Protein AF-A0A2T4B447-F1 (afdb_monomer_lite)

Radius of gyration: 38.54 Å; chains: 1; bounding box: 77×66×90 Å

pLDDT: mean 79.02, std 19.7, range [37.25, 97.94]

Secondary structure (DSSP, 8-state):
------------------------S-----------------------HHHHHHHHHHHHHHHHHHHHHHHHHHHIIIIIPPPPHHHHHH----SSHHHHHHHHHHHT-HHHHHHHH-TTEEEE-GGGSS-HHHHTT-IIIIITBSTTSB-SPPPEEEETT--

InterPro domains:
  IPR052061 Post-transcriptional expression and antimicrobial biosynthesis protein [PTHR47260] (68-160)

Organism: NCBI:txid58853

Sequence (163 aa):
MFSQQVVRGGRRIGQMARGGQQPSLAALRRTGQRRCYAAETAQAPPKGRVGRALGLLLYGAAFSGLGAAATFYAMVRQGFASFTDAESAKLFVPDSEDLQRIEDTINNHPLVQELRSRPEFRESRPHLKMSEEIRRRSLTAGVLQGEGKMVVPPLAFIEDGGK

Foldseek 3Di:
DDDDDDDDDDDDDDDDDDDDDDDDPPDPDDDDDPPDDPPPPPPDPPDDPVVVVVVVVVVVVVVVVVVVVVVVVVCVVVFVQFDDFVVQQPPDDDPDPVQVVVVVCVCPDPVNVVLVVDPQKGKGQVLSRTDPVVQCVDVVSRVQEDPPGNPGGDIDIAGPVGD

Structure (mmCIF, N/CA/C/O backbone):
data_AF-A0A2T4B447-F1
#
_entry.id   AF-A0A2T4B447-F1
#
loop_
_atom_site.group_PDB
_atom_site.id
_atom_site.type_symbol
_atom_site.label_atom_id
_atom_site.label_alt_id
_atom_site.label_comp_id
_atom_site.label_asym_id
_atom_site.label_entity_id
_atom_site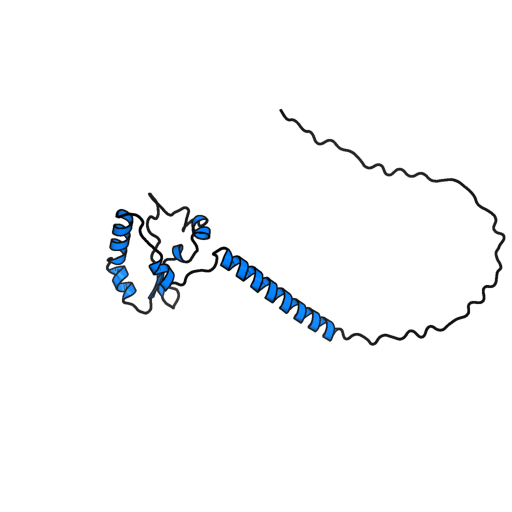.label_seq_id
_atom_site.pdbx_PDB_ins_code
_atom_site.Cartn_x
_atom_site.Cartn_y
_atom_site.Cartn_z
_atom_site.occupancy
_atom_site.B_iso_or_equiv
_atom_site.auth_seq_id
_atom_site.auth_comp_id
_atom_site.auth_asym_id
_atom_site.auth_atom_id
_atom_site.pdbx_PDB_model_num
ATOM 1 N N . MET A 1 1 ? 18.489 50.370 -1.145 1.00 43.53 1 MET A N 1
ATOM 2 C CA . MET A 1 1 ? 19.490 49.306 -1.386 1.00 43.53 1 MET A CA 1
ATOM 3 C C . MET A 1 1 ? 18.718 48.126 -1.965 1.00 43.53 1 MET A C 1
ATOM 5 O O . MET A 1 1 ? 17.890 47.605 -1.248 1.00 43.53 1 MET A O 1
ATOM 9 N N . PHE A 1 2 ? 18.760 47.725 -3.232 1.00 49.59 2 PHE A N 1
ATOM 10 C CA . PHE A 1 2 ? 19.720 47.879 -4.319 1.00 49.59 2 PHE A CA 1
ATOM 11 C C . PHE A 1 2 ? 18.961 48.020 -5.647 1.00 49.59 2 PHE A C 1
ATOM 13 O O . PHE A 1 2 ? 18.015 47.283 -5.909 1.00 49.59 2 PHE A O 1
ATOM 20 N N . SER A 1 3 ? 19.403 48.956 -6.479 1.00 43.75 3 SER A N 1
ATOM 21 C CA . SER A 1 3 ? 19.098 49.039 -7.902 1.00 43.75 3 SER A CA 1
ATOM 22 C C . SER A 1 3 ? 20.226 48.353 -8.676 1.00 43.75 3 SER A C 1
ATOM 24 O O . SER A 1 3 ? 21.396 48.602 -8.397 1.00 43.75 3 SER A O 1
ATOM 26 N N . GLN A 1 4 ? 19.903 47.530 -9.673 1.00 53.12 4 GLN A N 1
ATOM 27 C CA . GLN A 1 4 ? 20.811 47.302 -10.798 1.00 53.12 4 GLN A CA 1
ATOM 28 C C . GLN A 1 4 ? 20.020 47.199 -12.099 1.00 53.12 4 GLN A C 1
ATOM 30 O O . GLN A 1 4 ? 19.245 46.274 -12.330 1.00 53.12 4 GLN A O 1
ATOM 35 N N . GLN A 1 5 ? 20.231 48.217 -12.928 1.00 48.31 5 GLN A N 1
ATOM 36 C CA . GLN A 1 5 ? 19.857 48.286 -14.329 1.00 48.31 5 GLN A CA 1
ATOM 37 C C . GLN A 1 5 ? 20.886 47.501 -15.149 1.00 48.31 5 GLN A C 1
ATOM 39 O O . GLN A 1 5 ? 22.088 47.717 -15.010 1.00 48.31 5 GLN A O 1
ATOM 44 N N . VAL A 1 6 ? 20.419 46.634 -16.046 1.00 45.66 6 VAL A N 1
ATOM 45 C CA . VAL A 1 6 ?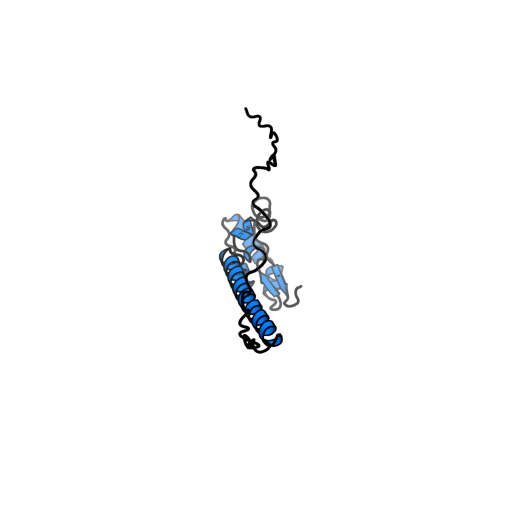 21.265 45.994 -17.060 1.00 45.66 6 VAL A CA 1
ATOM 46 C C . VAL A 1 6 ? 21.358 46.933 -18.264 1.00 45.66 6 VAL A C 1
ATOM 48 O O . VAL A 1 6 ? 20.365 47.179 -18.948 1.00 45.66 6 VAL A O 1
ATOM 51 N N . VAL A 1 7 ? 22.554 47.474 -18.513 1.00 46.25 7 VAL A N 1
ATOM 52 C CA . VAL A 1 7 ? 22.870 48.329 -19.669 1.00 46.25 7 VAL A CA 1
ATOM 53 C C . VAL A 1 7 ? 23.718 47.565 -20.695 1.00 46.25 7 VAL A C 1
ATOM 55 O O . VAL A 1 7 ? 24.585 46.763 -20.364 1.00 46.25 7 VAL A O 1
ATOM 58 N N . ARG A 1 8 ? 23.396 47.848 -21.962 1.00 47.22 8 ARG A N 1
ATOM 59 C CA . ARG A 1 8 ? 23.918 47.352 -23.246 1.00 47.22 8 ARG A CA 1
ATOM 60 C C . ARG A 1 8 ? 25.426 47.542 -23.484 1.00 47.22 8 ARG A C 1
ATOM 62 O O . ARG A 1 8 ? 26.009 48.533 -23.066 1.00 47.22 8 ARG A O 1
ATOM 69 N N . GLY A 1 9 ? 25.957 46.721 -24.397 1.00 42.41 9 GLY A N 1
ATOM 70 C CA . GLY A 1 9 ? 27.074 47.050 -25.305 1.00 42.41 9 GLY A CA 1
ATOM 71 C C . GLY A 1 9 ? 27.743 45.765 -25.809 1.00 42.41 9 GLY A C 1
ATOM 72 O O . GLY A 1 9 ? 28.264 45.005 -25.012 1.00 42.41 9 GLY A O 1
ATOM 73 N N . GLY A 1 10 ? 27.708 45.353 -27.079 1.00 42.69 10 GLY A N 1
ATOM 74 C CA . GLY A 1 10 ? 27.921 46.119 -28.307 1.00 42.69 10 GLY A CA 1
ATOM 75 C C . GLY A 1 10 ? 29.294 45.746 -28.891 1.00 42.69 10 GLY A C 1
ATOM 76 O O . GLY A 1 10 ? 30.232 46.529 -28.785 1.00 42.69 10 GLY A O 1
ATOM 77 N N . ARG A 1 11 ? 29.453 44.537 -29.459 1.00 48.50 11 ARG A N 1
ATOM 78 C CA . ARG A 1 11 ? 30.708 44.115 -30.115 1.00 48.50 11 ARG A CA 1
ATOM 79 C C . ARG A 1 11 ? 30.816 44.768 -31.496 1.00 48.50 11 ARG A C 1
ATOM 81 O O . ARG A 1 11 ? 30.080 44.422 -32.414 1.00 48.50 11 ARG A O 1
ATOM 88 N N . ARG A 1 12 ? 31.743 45.721 -31.616 1.00 47.91 12 ARG A N 1
ATOM 89 C CA . ARG A 1 12 ? 32.166 46.355 -32.871 1.00 47.91 12 ARG A CA 1
ATOM 90 C C . ARG A 1 12 ? 32.996 45.367 -33.695 1.00 47.91 12 ARG A C 1
ATOM 92 O O . ARG A 1 12 ? 34.023 44.895 -33.218 1.00 47.91 12 ARG A O 1
ATOM 99 N N . ILE A 1 13 ? 32.579 45.102 -34.932 1.00 47.44 13 ILE A N 1
ATOM 100 C CA . ILE A 1 13 ? 33.432 44.522 -35.975 1.00 47.44 13 ILE A CA 1
ATOM 101 C C . ILE A 1 13 ? 33.900 45.695 -36.835 1.00 47.44 13 ILE A C 1
ATOM 103 O O . ILE A 1 13 ? 33.108 46.289 -37.561 1.00 47.44 13 ILE A O 1
ATOM 107 N N . GLY A 1 14 ? 35.169 46.070 -36.688 1.00 46.88 14 GLY A N 1
ATOM 108 C CA . GLY A 1 14 ? 35.832 47.079 -37.508 1.00 46.88 14 GLY A CA 1
ATOM 109 C C . GLY A 1 14 ? 36.889 46.416 -38.380 1.00 46.88 14 GLY A C 1
ATOM 110 O O . GLY A 1 14 ? 37.845 45.843 -37.865 1.00 46.88 14 GLY A O 1
ATOM 111 N N . GLN A 1 15 ? 36.686 46.486 -39.693 1.00 52.53 15 GLN A N 1
ATOM 112 C CA . GLN A 1 15 ? 37.681 46.202 -40.725 1.00 52.53 15 GLN A CA 1
ATOM 113 C C . GLN A 1 15 ? 38.866 47.171 -40.617 1.00 52.53 15 GLN A C 1
ATOM 115 O O . GLN A 1 15 ? 38.645 48.363 -40.424 1.00 52.53 15 GLN A O 1
ATOM 120 N N . MET A 1 16 ? 40.083 46.702 -40.903 1.00 41.00 16 MET A N 1
ATOM 121 C CA . MET A 1 16 ? 41.087 47.512 -41.601 1.00 41.00 16 MET A CA 1
ATOM 122 C C . MET A 1 16 ? 41.922 46.642 -42.541 1.00 41.00 16 MET A C 1
ATOM 124 O O . MET A 1 16 ? 42.392 45.564 -42.185 1.00 41.00 16 MET A O 1
ATOM 128 N N . ALA A 1 17 ? 42.067 47.145 -43.762 1.00 45.78 17 ALA A N 1
ATOM 129 C CA . ALA A 1 17 ? 42.879 46.613 -44.838 1.00 45.78 17 ALA A CA 1
ATOM 130 C C . ALA A 1 17 ? 44.018 47.597 -45.159 1.00 45.78 17 ALA A C 1
ATOM 132 O O . ALA A 1 17 ? 43.870 48.796 -44.938 1.00 45.78 17 ALA A O 1
ATOM 133 N N . ARG A 1 18 ? 45.042 47.056 -45.834 1.00 40.41 18 ARG A N 1
ATOM 134 C CA . ARG A 1 18 ? 46.053 47.688 -46.710 1.00 40.41 18 ARG A CA 1
ATOM 135 C C . ARG A 1 18 ? 47.447 47.992 -46.149 1.00 40.41 18 ARG A C 1
ATOM 137 O O . ARG A 1 18 ? 47.667 48.896 -45.360 1.00 40.41 18 ARG A O 1
ATOM 144 N N . GLY A 1 19 ? 48.385 47.304 -46.792 1.00 37.25 19 GLY A N 1
ATOM 145 C CA . GLY A 1 19 ? 49.795 47.615 -47.012 1.00 37.25 19 GLY A CA 1
ATOM 146 C C . GLY A 1 19 ? 50.395 46.315 -47.557 1.00 37.25 19 GLY A C 1
ATOM 147 O O . GLY A 1 19 ? 50.442 45.337 -46.834 1.00 37.25 19 GLY A O 1
ATOM 148 N N . GLY A 1 20 ? 50.694 46.108 -48.835 1.00 42.78 20 GLY A N 1
ATOM 149 C CA . GLY A 1 20 ? 51.127 47.027 -49.873 1.00 42.78 20 GLY A CA 1
ATOM 150 C C . GLY A 1 20 ? 52.500 46.549 -50.336 1.00 42.78 20 GLY A C 1
ATOM 151 O O . GLY A 1 20 ? 53.489 47.121 -49.910 1.00 42.78 20 GLY A O 1
ATOM 152 N N . GLN A 1 21 ? 52.561 45.482 -51.145 1.00 46.12 21 GLN A N 1
ATOM 153 C CA . GLN A 1 21 ? 53.744 45.130 -51.944 1.00 46.12 21 GLN A CA 1
ATOM 154 C C . GLN A 1 21 ? 53.402 44.044 -52.976 1.00 46.12 21 GLN A C 1
ATOM 156 O O . GLN A 1 21 ? 53.206 42.878 -52.646 1.00 46.12 21 GLN A O 1
ATOM 161 N N . GLN A 1 22 ? 53.314 44.455 -54.241 1.00 55.84 22 GLN A N 1
ATOM 162 C CA . GLN A 1 22 ? 53.438 43.572 -55.401 1.00 55.84 22 GLN A CA 1
ATOM 163 C C . GLN A 1 22 ? 54.903 43.571 -55.850 1.00 55.84 22 GLN A C 1
ATOM 165 O O . GLN A 1 22 ? 55.511 44.642 -55.902 1.00 55.84 22 GLN A O 1
ATOM 170 N N . PRO A 1 23 ? 55.420 42.421 -56.305 1.00 49.22 23 PRO A N 1
ATOM 171 C CA . PRO A 1 23 ? 56.317 42.432 -57.448 1.00 49.22 23 PRO A CA 1
ATOM 172 C C . PRO A 1 23 ? 55.811 41.550 -58.602 1.00 49.22 23 PRO A C 1
ATOM 174 O O . PRO A 1 23 ? 55.389 40.410 -58.428 1.00 49.22 23 PRO A O 1
ATOM 177 N N . SER A 1 24 ? 55.836 42.192 -59.771 1.00 49.06 24 SER A N 1
ATOM 178 C CA . SER A 1 24 ? 56.080 41.714 -61.139 1.00 49.06 24 SER A CA 1
ATOM 179 C C . SER A 1 24 ? 55.663 40.298 -61.571 1.00 49.06 24 SER A C 1
ATOM 181 O O . SER A 1 24 ? 56.198 39.270 -61.164 1.00 49.06 24 SER A O 1
ATOM 183 N N . LEU A 1 25 ? 54.802 40.287 -62.595 1.00 49.75 25 LEU A N 1
ATOM 184 C CA . LEU A 1 25 ? 54.516 39.178 -63.508 1.00 49.75 25 LEU A CA 1
ATOM 185 C C . LEU A 1 25 ? 55.757 38.815 -64.348 1.00 49.75 25 LEU A C 1
ATOM 187 O O . LEU A 1 25 ? 55.821 39.104 -65.539 1.00 49.75 25 LEU A O 1
ATOM 191 N N . ALA A 1 26 ? 56.765 38.204 -63.732 1.00 53.22 26 ALA A N 1
ATOM 192 C CA . ALA A 1 26 ? 57.987 37.783 -64.416 1.00 53.22 26 ALA A CA 1
ATOM 193 C C . ALA A 1 26 ? 58.538 36.471 -63.839 1.00 53.22 26 ALA A C 1
ATOM 195 O O . ALA A 1 26 ? 59.676 36.410 -63.395 1.00 53.22 26 ALA A O 1
ATOM 196 N N . ALA A 1 27 ? 57.731 35.406 -63.826 1.00 47.78 27 ALA A N 1
ATOM 197 C CA . ALA A 1 27 ? 58.238 34.041 -63.624 1.00 47.78 27 ALA A CA 1
ATOM 198 C C . ALA A 1 27 ? 57.268 32.961 -64.144 1.00 47.78 27 ALA A C 1
ATOM 200 O O . ALA A 1 27 ? 57.158 31.869 -63.588 1.00 47.78 27 ALA A O 1
ATOM 201 N N . LEU A 1 28 ? 56.548 33.239 -65.233 1.00 55.47 28 LEU A N 1
ATOM 202 C CA . LEU A 1 28 ? 55.881 32.195 -66.011 1.00 55.47 28 LEU A CA 1
ATOM 203 C C . LEU A 1 28 ? 56.944 31.473 -66.842 1.00 55.47 28 LEU A C 1
ATOM 205 O O . LEU A 1 28 ? 57.262 31.917 -67.940 1.00 55.47 28 LEU A O 1
ATOM 209 N N . ARG A 1 29 ? 57.512 30.399 -66.280 1.00 54.62 29 ARG A N 1
ATOM 210 C CA . ARG A 1 29 ? 58.031 29.186 -66.955 1.00 54.62 29 ARG A CA 1
ATOM 211 C C . ARG A 1 29 ? 59.055 28.491 -66.058 1.00 54.62 29 ARG A C 1
ATOM 213 O O . ARG A 1 29 ? 60.257 28.703 -66.170 1.00 54.62 29 ARG A O 1
ATOM 220 N N . ARG A 1 30 ? 58.579 27.558 -65.236 1.00 47.88 30 ARG A N 1
ATOM 221 C CA . ARG A 1 30 ? 59.333 26.333 -64.958 1.00 47.88 30 ARG A CA 1
ATOM 222 C C . ARG A 1 30 ? 58.394 25.148 -65.097 1.00 47.88 30 ARG A C 1
ATOM 224 O O . ARG A 1 30 ? 57.503 24.922 -64.289 1.00 47.88 30 ARG A O 1
ATOM 231 N N . THR A 1 31 ? 58.609 24.437 -66.191 1.00 56.75 31 THR A N 1
ATOM 232 C CA . THR A 1 31 ? 58.199 23.067 -66.470 1.00 56.75 31 THR A CA 1
ATOM 233 C C . THR A 1 31 ? 58.547 22.158 -65.292 1.00 56.75 31 THR A C 1
ATOM 235 O O . THR A 1 31 ? 59.660 21.649 -65.191 1.00 56.75 31 THR A O 1
ATOM 238 N N . GLY A 1 32 ? 57.592 21.970 -64.383 1.00 51.66 32 GLY A N 1
ATOM 239 C CA . GLY A 1 32 ? 57.614 20.897 -63.398 1.00 51.66 32 GLY A CA 1
ATOM 240 C C . GLY A 1 32 ? 56.989 19.655 -64.015 1.00 51.66 32 GLY A C 1
ATOM 241 O O . GLY A 1 32 ? 55.769 19.581 -64.158 1.00 51.66 32 GLY A O 1
ATOM 242 N N . GLN A 1 33 ? 57.827 18.698 -64.411 1.00 55.22 33 GLN A N 1
ATOM 243 C CA . GLN A 1 33 ? 57.406 17.353 -64.790 1.00 55.22 33 GLN A CA 1
ATOM 244 C C . GLN A 1 33 ? 56.543 16.763 -63.667 1.00 55.22 33 GLN A C 1
ATOM 246 O O . GLN A 1 33 ? 57.032 16.475 -62.576 1.00 55.22 33 GLN A O 1
ATOM 251 N N . ARG A 1 34 ? 55.247 16.576 -63.927 1.00 49.62 34 ARG A N 1
ATOM 252 C CA . ARG A 1 34 ? 54.384 15.771 -63.063 1.00 49.62 34 ARG A CA 1
ATOM 253 C C . ARG A 1 34 ? 54.709 14.304 -63.331 1.00 49.62 34 ARG A C 1
ATOM 255 O O . ARG A 1 34 ? 54.246 13.739 -64.316 1.00 49.62 34 ARG A O 1
ATOM 262 N N . ARG A 1 35 ? 55.524 13.689 -62.470 1.00 54.56 35 ARG A N 1
ATOM 263 C CA . ARG A 1 35 ? 55.562 12.226 -62.348 1.00 54.56 35 ARG A CA 1
ATOM 264 C C . ARG A 1 35 ? 54.200 11.784 -61.814 1.00 54.56 35 ARG A C 1
ATOM 266 O O . ARG A 1 35 ? 53.880 12.029 -60.656 1.00 54.56 35 ARG A O 1
ATOM 273 N N . CYS A 1 36 ? 53.391 11.181 -62.676 1.00 41.06 36 CYS A N 1
ATOM 274 C CA . CYS A 1 36 ? 52.185 10.475 -62.272 1.00 41.06 36 CYS A CA 1
ATOM 275 C C . CYS A 1 36 ? 52.607 9.157 -61.618 1.00 41.06 36 CYS A C 1
ATOM 277 O O . CYS A 1 36 ? 53.015 8.228 -62.308 1.00 41.06 36 CYS A O 1
ATOM 279 N N . TYR A 1 37 ? 52.510 9.070 -60.297 1.00 52.69 37 TYR A N 1
ATOM 280 C CA . TYR A 1 37 ? 52.321 7.783 -59.636 1.00 52.69 37 TYR A CA 1
ATOM 281 C C . TYR A 1 37 ? 50.817 7.521 -59.682 1.00 52.69 37 TYR A C 1
ATOM 283 O O . TYR A 1 37 ? 50.038 8.293 -59.119 1.00 52.69 37 TYR A O 1
ATOM 291 N N . ALA A 1 38 ? 50.402 6.474 -60.392 1.00 49.09 38 ALA A N 1
ATOM 292 C CA . ALA A 1 38 ? 49.080 5.907 -60.193 1.00 49.09 38 ALA A CA 1
ATOM 293 C C . ALA A 1 38 ? 49.054 5.367 -58.759 1.00 49.09 38 ALA A C 1
ATOM 295 O O . ALA A 1 38 ? 49.629 4.321 -58.471 1.00 49.09 38 ALA A O 1
ATOM 296 N N . ALA A 1 39 ? 48.465 6.124 -57.835 1.00 54.28 39 ALA A N 1
ATOM 297 C CA . ALA A 1 39 ? 48.032 5.551 -56.576 1.00 54.28 39 ALA A CA 1
ATOM 298 C C . ALA A 1 39 ? 46.878 4.617 -56.932 1.00 54.28 39 ALA A C 1
ATOM 300 O O . ALA A 1 39 ? 45.783 5.074 -57.257 1.00 54.28 39 ALA A O 1
ATOM 301 N N . GLU A 1 40 ? 47.156 3.318 -56.945 1.00 50.81 40 GLU A N 1
ATOM 302 C CA . GLU A 1 40 ? 46.126 2.296 -56.960 1.00 50.81 40 GLU A CA 1
ATOM 303 C C . GLU A 1 40 ? 45.227 2.573 -55.756 1.00 50.81 40 GLU A C 1
ATOM 305 O O . GLU A 1 40 ? 45.623 2.424 -54.598 1.00 50.81 40 GLU A O 1
ATOM 310 N N . THR A 1 41 ? 44.037 3.108 -56.018 1.00 53.22 41 THR A N 1
ATOM 311 C CA . THR A 1 41 ? 43.026 3.267 -54.987 1.00 53.22 41 THR A CA 1
ATOM 312 C C . THR A 1 41 ? 42.602 1.862 -54.603 1.00 53.22 41 THR A C 1
ATOM 314 O O . THR A 1 41 ? 41.729 1.288 -55.250 1.00 53.22 41 THR A O 1
ATOM 317 N N . ALA A 1 42 ? 43.240 1.297 -53.578 1.00 55.16 42 ALA A N 1
ATOM 318 C CA . ALA A 1 42 ? 42.766 0.095 -52.919 1.00 55.16 42 ALA A CA 1
ATOM 319 C C . ALA A 1 42 ? 41.338 0.381 -52.439 1.00 55.16 42 ALA A C 1
ATOM 321 O O . ALA A 1 42 ? 41.110 1.056 -51.431 1.00 55.16 42 ALA A O 1
ATOM 322 N N . GLN A 1 43 ? 40.362 -0.050 -53.235 1.00 53.19 43 GLN A N 1
ATOM 323 C CA . GLN A 1 43 ? 38.952 0.096 -52.936 1.00 53.19 43 GLN A CA 1
ATOM 324 C C . GLN A 1 43 ? 38.671 -0.773 -51.715 1.00 53.19 43 GLN A C 1
ATOM 326 O O . GLN A 1 43 ? 38.633 -1.999 -51.794 1.00 53.19 43 GLN A O 1
ATOM 331 N N . ALA A 1 44 ? 38.529 -0.125 -50.558 1.00 62.16 44 ALA A N 1
ATOM 332 C CA . ALA A 1 44 ? 38.125 -0.802 -49.339 1.00 62.16 44 ALA A CA 1
ATOM 333 C C . ALA A 1 44 ? 36.795 -1.535 -49.605 1.00 62.16 44 ALA A C 1
ATOM 335 O O . ALA A 1 44 ? 35.887 -0.935 -50.193 1.00 62.16 44 ALA A O 1
ATOM 336 N N . PRO A 1 45 ? 36.656 -2.808 -49.189 1.00 59.19 45 PRO A N 1
ATOM 337 C CA . PRO A 1 45 ? 35.466 -3.592 -49.491 1.00 59.19 45 PRO A CA 1
ATOM 338 C C . PRO A 1 45 ? 34.211 -2.873 -48.970 1.00 59.19 45 PRO A C 1
ATOM 340 O O . PRO A 1 45 ? 34.266 -2.244 -47.901 1.00 59.19 45 PRO A O 1
ATOM 343 N N . PRO A 1 46 ? 33.074 -2.936 -49.691 1.00 57.88 46 PRO A N 1
ATOM 344 C CA . PRO A 1 46 ? 31.856 -2.251 -49.285 1.00 57.88 46 PRO A CA 1
ATOM 345 C C . PRO A 1 46 ? 31.399 -2.807 -47.935 1.00 57.88 46 PRO A C 1
ATOM 347 O O . PRO A 1 46 ? 30.878 -3.914 -47.831 1.00 57.88 46 PRO A O 1
ATOM 350 N N . LYS A 1 47 ? 31.620 -2.040 -46.863 1.00 61.81 47 LYS A N 1
ATOM 351 C CA . LYS A 1 47 ? 31.185 -2.410 -45.512 1.00 61.81 47 LYS A CA 1
ATOM 352 C C . LYS A 1 47 ? 29.659 -2.546 -45.510 1.00 61.81 47 LYS A C 1
ATOM 354 O O . LYS A 1 47 ? 28.953 -1.541 -45.625 1.00 61.81 47 LYS A O 1
ATOM 359 N N . GLY A 1 48 ? 29.169 -3.780 -45.375 1.00 66.69 48 GLY A N 1
ATOM 360 C CA . GLY A 1 48 ? 27.749 -4.122 -45.424 1.00 66.69 48 GLY A CA 1
ATOM 361 C C . GLY A 1 48 ? 26.919 -3.289 -44.446 1.00 66.69 48 GLY A C 1
ATOM 362 O O . GLY A 1 48 ? 27.146 -3.306 -43.236 1.00 66.69 48 GLY A O 1
ATOM 363 N N . ARG A 1 49 ? 25.947 -2.538 -44.976 1.00 70.25 49 ARG A N 1
ATOM 364 C CA . ARG A 1 49 ? 25.069 -1.646 -44.197 1.00 70.25 49 ARG A CA 1
ATOM 365 C C . ARG A 1 49 ? 24.223 -2.404 -43.160 1.00 70.25 49 ARG A C 1
ATOM 367 O O . ARG A 1 49 ? 23.949 -1.857 -42.098 1.00 70.25 49 ARG A O 1
ATOM 374 N N . VAL A 1 50 ? 23.899 -3.673 -43.425 1.00 75.94 50 VAL A N 1
ATOM 375 C CA . VAL A 1 50 ? 23.110 -4.543 -42.532 1.00 75.94 50 VAL A CA 1
ATOM 376 C C . VAL A 1 50 ? 23.860 -4.875 -41.236 1.00 75.94 50 VAL A C 1
ATOM 378 O O . VAL A 1 50 ? 23.295 -4.738 -40.156 1.00 75.94 50 VAL A O 1
ATOM 381 N N . GLY A 1 51 ? 25.152 -5.219 -41.307 1.00 74.25 51 GLY A N 1
ATOM 382 C CA . GLY A 1 51 ? 25.953 -5.520 -40.110 1.00 74.25 51 GLY A CA 1
ATOM 383 C C . GLY A 1 51 ? 26.138 -4.307 -39.193 1.00 74.25 51 GLY A C 1
ATOM 384 O O . GLY A 1 51 ? 26.158 -4.436 -37.973 1.00 74.25 51 GLY A O 1
ATOM 385 N N . ARG A 1 52 ? 26.193 -3.101 -39.775 1.00 77.06 52 ARG A N 1
ATOM 386 C CA . ARG A 1 52 ? 26.210 -1.844 -39.012 1.00 77.06 52 ARG A CA 1
ATOM 387 C C . ARG A 1 52 ? 24.874 -1.554 -38.334 1.00 77.06 52 ARG A C 1
ATOM 389 O O . ARG A 1 52 ? 24.881 -1.138 -37.183 1.00 77.06 52 ARG A O 1
ATOM 396 N N . ALA A 1 53 ? 23.754 -1.792 -39.017 1.00 82.94 53 ALA A N 1
ATOM 397 C CA . ALA A 1 53 ? 22.427 -1.637 -38.426 1.00 82.94 53 ALA A CA 1
ATOM 398 C C . ALA A 1 53 ? 22.218 -2.607 -37.251 1.00 82.94 53 ALA A C 1
ATOM 400 O O . ALA A 1 53 ? 21.784 -2.183 -36.185 1.00 82.94 53 ALA A O 1
ATOM 401 N N . LEU A 1 54 ? 22.616 -3.875 -37.401 1.00 89.06 54 LEU A N 1
ATOM 402 C CA . LEU A 1 54 ? 22.549 -4.858 -36.317 1.00 89.06 54 LEU A CA 1
ATOM 403 C C . LEU A 1 54 ? 23.443 -4.468 -35.131 1.00 89.06 54 LEU A C 1
ATOM 405 O O . LEU A 1 54 ? 23.001 -4.522 -33.987 1.00 89.06 54 LEU A O 1
ATOM 409 N N . GLY A 1 55 ? 24.674 -4.018 -35.394 1.00 86.44 55 GLY A N 1
ATOM 410 C CA . GLY A 1 55 ? 25.575 -3.536 -34.345 1.00 86.44 55 GLY A CA 1
ATOM 411 C C . GLY A 1 55 ? 25.005 -2.343 -33.569 1.00 86.44 55 GLY A C 1
ATOM 412 O O . GLY A 1 55 ? 25.096 -2.311 -32.345 1.00 86.44 55 GLY A O 1
ATOM 413 N N . LEU A 1 56 ? 24.362 -1.397 -34.261 1.00 91.94 56 LEU A N 1
ATOM 414 C CA . LEU A 1 56 ? 23.691 -0.261 -33.622 1.00 91.94 56 LEU A CA 1
ATOM 415 C C . LEU A 1 56 ? 22.482 -0.695 -32.783 1.00 91.94 56 LEU A C 1
ATOM 417 O O . LEU A 1 56 ? 22.297 -0.168 -31.690 1.00 91.94 56 LEU A O 1
ATOM 421 N N . LEU A 1 57 ? 21.692 -1.666 -33.249 1.00 94.50 57 LEU A N 1
ATOM 422 C CA . LEU A 1 57 ? 20.561 -2.205 -32.486 1.00 94.50 57 LEU A CA 1
ATOM 423 C C . LEU A 1 57 ? 21.019 -2.925 -31.214 1.00 94.50 57 LEU A C 1
ATOM 425 O O . LEU A 1 57 ? 20.451 -2.695 -30.151 1.00 94.50 57 LEU A O 1
ATOM 429 N N . LEU A 1 58 ? 22.067 -3.749 -31.300 1.00 94.38 58 LEU A N 1
ATOM 430 C CA . LEU A 1 58 ? 22.631 -4.439 -30.137 1.00 94.38 58 LEU A CA 1
ATOM 431 C C . LEU A 1 58 ? 23.210 -3.450 -29.122 1.00 94.38 58 LEU A C 1
ATOM 433 O O . LEU A 1 58 ? 22.974 -3.583 -27.924 1.00 94.38 58 LEU A O 1
ATOM 437 N N . TYR A 1 59 ? 23.922 -2.429 -29.601 1.00 94.56 59 TYR A N 1
ATOM 438 C CA . TYR A 1 59 ? 24.429 -1.359 -28.749 1.00 94.56 59 TYR A CA 1
ATOM 439 C C . TYR A 1 59 ? 23.284 -0.582 -28.084 1.00 94.56 59 TYR A C 1
ATOM 441 O O . TYR A 1 59 ? 23.313 -0.363 -26.876 1.00 94.56 59 TYR A O 1
ATOM 449 N N . GLY A 1 60 ? 22.242 -0.232 -28.844 1.00 95.81 60 GLY A N 1
ATOM 450 C CA . GLY A 1 60 ? 21.040 0.411 -28.317 1.00 95.81 60 GLY A CA 1
ATOM 451 C C . GLY A 1 60 ? 20.371 -0.423 -27.225 1.00 95.81 60 GLY A C 1
ATOM 452 O O . GLY A 1 60 ? 20.146 0.081 -26.130 1.00 95.81 60 GLY A O 1
ATOM 453 N N . ALA A 1 61 ? 20.141 -1.714 -27.474 1.00 96.75 61 ALA A N 1
ATOM 454 C CA . ALA A 1 61 ? 19.554 -2.625 -26.494 1.00 96.75 61 ALA A CA 1
ATOM 455 C C . ALA A 1 61 ? 20.406 -2.738 -25.218 1.00 96.75 61 ALA A C 1
ATOM 457 O O . ALA A 1 61 ? 19.865 -2.683 -24.113 1.00 96.75 61 ALA A O 1
ATOM 458 N N . ALA A 1 62 ? 21.732 -2.834 -25.355 1.00 95.88 62 ALA A N 1
ATOM 459 C CA . ALA A 1 62 ? 22.643 -2.898 -24.217 1.00 95.88 62 ALA A CA 1
ATOM 460 C C . ALA A 1 62 ? 22.599 -1.613 -23.370 1.00 95.88 62 ALA A C 1
ATOM 462 O O . ALA A 1 62 ? 22.436 -1.687 -22.152 1.00 95.88 62 ALA A O 1
ATOM 463 N N . PHE A 1 63 ? 22.690 -0.435 -23.996 1.00 96.06 63 PHE A N 1
ATOM 464 C CA . PHE A 1 63 ? 22.668 0.846 -23.281 1.00 96.06 63 PHE A CA 1
ATOM 465 C C . PHE A 1 63 ? 21.301 1.148 -22.662 1.00 96.06 63 PHE A C 1
ATOM 467 O O . PHE A 1 63 ? 21.240 1.614 -21.524 1.00 96.06 63 PHE A O 1
ATOM 474 N N . SER A 1 64 ? 20.206 0.835 -23.357 1.00 96.00 64 SER A N 1
ATOM 475 C CA . SER A 1 64 ? 18.855 0.962 -22.807 1.00 96.00 64 SER A CA 1
ATOM 476 C C . SER A 1 64 ? 18.633 0.024 -21.623 1.00 96.00 64 SER A C 1
ATOM 478 O O . SER A 1 64 ? 18.120 0.469 -20.601 1.00 96.00 64 SER A O 1
ATOM 480 N N . GLY A 1 65 ? 19.057 -1.240 -21.718 1.00 96.81 65 GLY A N 1
ATOM 481 C CA . GLY A 1 65 ? 18.940 -2.197 -20.616 1.00 96.81 65 GLY A CA 1
ATOM 482 C C . GLY A 1 65 ? 19.726 -1.758 -19.380 1.00 96.81 65 GLY A C 1
ATOM 483 O O . GLY A 1 65 ? 19.196 -1.763 -18.271 1.00 96.81 65 GLY A O 1
ATOM 484 N N . LEU A 1 66 ? 20.966 -1.300 -19.572 1.00 96.19 66 LEU A N 1
ATOM 485 C CA . LEU A 1 66 ? 21.826 -0.853 -18.476 1.00 96.19 66 LEU A CA 1
ATOM 486 C C . LEU A 1 66 ? 21.311 0.448 -17.835 1.00 96.19 66 LEU A C 1
ATOM 488 O O . LEU A 1 66 ? 21.293 0.567 -16.611 1.00 96.19 66 LEU A O 1
ATOM 492 N N . GLY A 1 67 ? 20.818 1.392 -18.644 1.00 96.94 67 GLY A N 1
ATOM 493 C CA . GLY A 1 67 ? 20.169 2.613 -18.160 1.00 96.94 67 GLY A CA 1
ATOM 494 C C . GLY A 1 67 ? 18.863 2.343 -17.405 1.00 96.94 67 GLY A C 1
ATOM 495 O O . GLY A 1 67 ? 18.634 2.921 -16.341 1.00 96.94 67 GLY A O 1
ATOM 496 N N . ALA A 1 68 ? 18.027 1.427 -17.902 1.00 95.69 68 ALA A N 1
ATOM 497 C CA . ALA A 1 68 ? 16.799 1.004 -17.227 1.00 95.69 68 ALA A CA 1
ATOM 498 C C . ALA A 1 68 ? 17.098 0.327 -15.879 1.00 95.69 68 ALA A C 1
ATOM 500 O O . ALA A 1 68 ? 16.486 0.663 -14.870 1.00 95.69 68 ALA A O 1
ATOM 501 N N . ALA A 1 69 ? 18.092 -0.564 -15.826 1.00 94.31 69 ALA A N 1
ATOM 502 C CA . ALA A 1 69 ? 18.505 -1.201 -14.578 1.00 94.31 69 ALA A CA 1
ATOM 503 C C . ALA A 1 69 ? 19.056 -0.184 -13.563 1.00 94.31 69 ALA A C 1
ATOM 505 O O . ALA A 1 69 ? 18.683 -0.215 -12.391 1.00 94.31 69 ALA A O 1
ATOM 506 N N . ALA A 1 70 ? 19.902 0.753 -14.006 1.00 95.06 70 ALA A N 1
ATOM 507 C CA . ALA A 1 70 ? 20.462 1.791 -13.142 1.00 95.06 70 ALA A CA 1
ATOM 508 C C . ALA A 1 70 ? 19.383 2.735 -12.585 1.00 95.06 70 ALA A C 1
ATOM 510 O O . ALA A 1 70 ? 19.394 3.053 -11.395 1.00 95.06 70 ALA A O 1
ATOM 511 N N . THR A 1 71 ? 18.436 3.158 -13.426 1.00 93.44 71 THR A N 1
ATOM 512 C CA . THR A 1 71 ? 17.312 4.010 -13.004 1.00 93.44 71 THR A CA 1
ATOM 513 C C . THR A 1 71 ? 16.374 3.272 -12.053 1.00 93.44 71 THR A C 1
ATOM 515 O O . THR A 1 71 ? 16.052 3.820 -11.002 1.00 93.44 71 THR A O 1
ATOM 518 N N . PHE A 1 72 ? 16.014 2.017 -12.340 1.00 89.69 72 PHE A N 1
ATOM 519 C CA . PHE A 1 72 ? 15.215 1.190 -11.432 1.00 89.69 72 PHE A CA 1
ATOM 520 C C . PHE A 1 72 ? 15.900 1.014 -10.072 1.00 89.69 72 PHE A C 1
ATOM 522 O O . PHE A 1 72 ? 15.286 1.244 -9.031 1.00 89.69 72 PHE A O 1
ATOM 529 N N . TYR A 1 73 ? 17.195 0.691 -10.068 1.00 90.62 73 TYR A N 1
ATOM 530 C CA . TYR A 1 73 ? 17.981 0.565 -8.842 1.00 90.62 73 TYR A CA 1
ATOM 531 C C . TYR A 1 73 ? 18.009 1.868 -8.032 1.00 90.62 73 TYR A C 1
ATOM 533 O O . TYR A 1 73 ? 17.820 1.848 -6.815 1.00 90.62 73 TYR A O 1
ATOM 541 N N . ALA A 1 74 ? 18.193 3.014 -8.694 1.00 90.88 74 ALA A N 1
ATOM 542 C CA . ALA A 1 74 ? 18.128 4.318 -8.040 1.00 90.88 74 ALA A CA 1
ATOM 543 C C . ALA A 1 74 ? 16.739 4.589 -7.433 1.00 90.88 74 ALA A C 1
ATOM 545 O O . ALA A 1 74 ? 16.654 5.053 -6.298 1.00 90.88 74 ALA A O 1
ATOM 546 N N . MET A 1 75 ? 15.665 4.238 -8.146 1.00 87.88 75 MET A N 1
ATOM 547 C CA . MET A 1 75 ? 14.281 4.395 -7.691 1.00 87.88 75 MET A CA 1
ATOM 548 C C . MET A 1 75 ? 14.004 3.561 -6.432 1.00 87.88 75 MET A C 1
ATOM 550 O O . MET A 1 75 ? 13.512 4.078 -5.429 1.00 87.88 75 MET A O 1
ATOM 554 N N . VAL A 1 76 ? 14.388 2.281 -6.450 1.00 85.31 76 VAL A N 1
ATOM 555 C CA . VAL A 1 76 ? 14.254 1.366 -5.306 1.00 85.31 76 VAL A CA 1
ATOM 556 C C . VAL A 1 76 ? 15.015 1.897 -4.092 1.00 85.31 76 VAL A C 1
ATOM 558 O O . VAL A 1 76 ? 14.460 1.938 -2.996 1.00 85.31 76 VAL A O 1
ATOM 561 N N . ARG A 1 77 ? 16.250 2.383 -4.280 1.00 83.69 77 ARG A N 1
ATOM 562 C CA . ARG A 1 77 ? 17.047 2.987 -3.198 1.00 83.69 77 ARG A CA 1
ATOM 563 C C . ARG A 1 77 ? 16.449 4.273 -2.635 1.00 83.69 77 ARG A C 1
ATOM 565 O O . ARG A 1 77 ? 16.688 4.573 -1.473 1.00 83.69 77 ARG A O 1
ATOM 572 N N . GLN A 1 78 ? 15.689 5.011 -3.438 1.00 83.19 78 GLN A N 1
ATOM 573 C CA . GLN A 1 78 ? 14.933 6.190 -3.006 1.00 83.19 78 GLN A CA 1
ATOM 574 C C . GLN A 1 78 ? 13.561 5.832 -2.404 1.00 83.19 78 GLN A C 1
ATOM 576 O O . GLN A 1 78 ? 12.745 6.716 -2.157 1.00 83.19 78 GLN A O 1
ATOM 581 N N . GLY A 1 79 ? 13.288 4.545 -2.165 1.00 75.06 79 GLY A N 1
ATOM 582 C CA . GLY A 1 79 ? 12.087 4.097 -1.466 1.00 75.06 79 GLY A CA 1
ATOM 583 C C . GLY A 1 79 ? 10.850 3.951 -2.351 1.00 75.06 79 GLY A C 1
ATOM 584 O O . GLY A 1 79 ? 9.749 3.854 -1.812 1.00 75.06 79 GLY A O 1
ATOM 585 N N . PHE A 1 80 ? 11.003 3.923 -3.681 1.00 79.38 80 PHE A N 1
ATOM 586 C CA . PHE A 1 80 ? 9.903 3.622 -4.612 1.00 79.38 80 PHE A CA 1
ATOM 587 C C . PHE A 1 80 ? 9.630 2.121 -4.761 1.00 79.38 80 PHE A C 1
ATOM 589 O O . PHE A 1 80 ? 8.660 1.739 -5.417 1.00 79.38 80 PHE A O 1
ATOM 596 N N . ALA A 1 81 ? 10.450 1.259 -4.151 1.00 69.25 81 ALA A N 1
ATOM 597 C CA . ALA A 1 81 ? 10.058 -0.131 -3.965 1.00 69.25 81 ALA A CA 1
ATOM 598 C C . ALA A 1 81 ? 8.800 -0.172 -3.094 1.00 69.25 81 ALA A C 1
ATOM 600 O O . ALA A 1 81 ? 8.776 0.398 -2.003 1.00 69.25 81 ALA A O 1
ATOM 601 N N . SER A 1 82 ? 7.753 -0.804 -3.617 1.00 77.62 82 SER A N 1
ATOM 602 C CA . SER A 1 82 ? 6.477 -0.922 -2.921 1.00 77.62 82 SER A CA 1
ATOM 603 C C . SER A 1 82 ? 6.432 -2.215 -2.113 1.00 77.62 82 SER A C 1
ATOM 605 O O . SER A 1 82 ? 6.884 -3.252 -2.596 1.00 77.62 82 SER A O 1
ATOM 607 N N . PHE A 1 83 ? 5.878 -2.157 -0.905 1.00 85.81 83 PHE A N 1
ATOM 608 C CA . PHE A 1 83 ? 5.594 -3.349 -0.104 1.00 85.81 83 PHE A CA 1
ATOM 609 C C . PHE A 1 83 ? 4.466 -4.170 -0.737 1.00 85.81 83 PHE A C 1
ATOM 611 O O . PHE A 1 83 ? 3.587 -3.622 -1.413 1.00 85.81 83 PHE A O 1
ATOM 618 N N . THR A 1 84 ? 4.472 -5.482 -0.500 1.00 90.38 84 THR A N 1
ATOM 619 C CA . THR A 1 84 ? 3.370 -6.358 -0.925 1.00 90.38 84 THR A CA 1
ATOM 620 C C . THR A 1 84 ? 2.097 -6.088 -0.110 1.00 90.38 84 THR A C 1
ATOM 622 O O . THR A 1 84 ? 2.142 -5.473 0.957 1.00 90.38 84 THR A O 1
ATOM 625 N N . ASP A 1 85 ? 0.942 -6.561 -0.590 1.00 89.88 85 ASP A N 1
ATOM 626 C CA . ASP A 1 85 ? -0.352 -6.392 0.094 1.00 89.88 85 ASP A CA 1
ATOM 627 C C . ASP A 1 85 ? -0.311 -6.913 1.535 1.00 89.88 85 ASP A C 1
ATOM 629 O O . ASP A 1 85 ? -0.568 -6.161 2.480 1.00 89.88 85 ASP A O 1
ATOM 633 N N . ALA A 1 86 ? 0.126 -8.164 1.698 1.00 89.50 86 ALA A N 1
ATOM 634 C CA . ALA A 1 86 ? 0.199 -8.846 2.986 1.00 89.50 86 ALA A CA 1
ATOM 635 C C . ALA A 1 86 ? 1.219 -8.220 3.949 1.00 89.50 86 ALA A C 1
ATOM 637 O O . ALA A 1 86 ? 1.011 -8.238 5.163 1.00 89.50 86 ALA A O 1
ATOM 638 N N . GLU A 1 87 ? 2.317 -7.670 3.426 1.00 91.00 87 GLU A N 1
ATOM 639 C CA . GLU A 1 87 ? 3.267 -6.906 4.236 1.00 91.00 87 GLU A CA 1
ATOM 640 C C . GLU A 1 87 ? 2.630 -5.597 4.690 1.00 91.00 87 GLU A C 1
ATOM 642 O O . GLU A 1 87 ? 2.600 -5.321 5.886 1.00 91.00 87 GLU A O 1
ATOM 647 N N . SER A 1 88 ? 2.044 -4.833 3.761 1.00 92.69 88 SER A N 1
ATOM 648 C CA . SER A 1 88 ? 1.456 -3.522 4.047 1.00 92.69 88 SER A CA 1
ATOM 649 C C . SER A 1 88 ? 0.380 -3.573 5.133 1.00 92.69 88 SER A C 1
ATOM 651 O O . SER A 1 88 ? 0.318 -2.669 5.966 1.00 92.69 88 SER A O 1
ATOM 653 N N . ALA A 1 89 ? -0.412 -4.650 5.179 1.00 90.50 89 ALA A N 1
ATOM 654 C CA . ALA A 1 89 ? -1.438 -4.863 6.196 1.00 90.50 89 ALA A CA 1
ATOM 655 C C . ALA A 1 89 ? -0.871 -4.878 7.629 1.00 90.50 89 ALA A C 1
ATOM 657 O O . ALA A 1 89 ? -1.542 -4.429 8.556 1.00 90.50 89 ALA A O 1
ATOM 658 N N . LYS A 1 90 ? 0.382 -5.323 7.799 1.00 91.44 90 LYS A N 1
ATOM 659 C CA . LYS A 1 90 ? 1.056 -5.507 9.096 1.00 91.44 90 LYS A CA 1
ATOM 660 C C . LYS A 1 90 ? 1.988 -4.357 9.486 1.00 91.44 90 LYS A C 1
ATOM 662 O O . LYS A 1 90 ? 2.547 -4.378 10.575 1.00 91.44 90 LYS A O 1
ATOM 667 N N . LEU A 1 91 ? 2.193 -3.375 8.606 1.00 91.69 91 LEU A N 1
ATOM 668 C CA . LEU A 1 91 ? 3.157 -2.290 8.830 1.00 91.69 91 LEU A CA 1
ATOM 669 C C . LEU A 1 91 ? 2.643 -1.183 9.759 1.00 91.69 91 LEU A C 1
ATOM 671 O O . LEU A 1 91 ? 3.431 -0.329 10.165 1.00 91.69 91 LEU A O 1
ATOM 675 N N . PHE A 1 92 ? 1.342 -1.137 10.055 1.00 92.81 92 PHE A N 1
ATOM 676 C CA . PHE A 1 92 ? 0.804 -0.105 10.934 1.00 92.81 92 PHE A CA 1
ATOM 677 C C . PHE A 1 92 ? 1.085 -0.450 12.395 1.00 92.81 92 PHE A C 1
ATOM 679 O O . PHE A 1 92 ? 0.657 -1.495 12.876 1.00 92.81 92 PHE A O 1
ATOM 686 N N . VAL A 1 93 ? 1.771 0.451 13.095 1.00 92.75 93 VAL A N 1
ATOM 687 C CA . VAL A 1 93 ? 1.999 0.367 14.539 1.00 92.75 93 VAL A CA 1
ATOM 688 C C . VAL A 1 93 ? 1.405 1.629 15.163 1.00 92.75 93 VAL A C 1
ATOM 690 O O . VAL A 1 93 ? 1.922 2.716 14.894 1.00 92.75 93 VAL A O 1
ATOM 693 N N . PRO A 1 94 ? 0.311 1.516 15.935 1.00 93.06 94 PRO A N 1
ATOM 694 C CA . PRO A 1 94 ? -0.264 2.647 16.654 1.00 93.06 94 PRO A CA 1
ATOM 695 C C . PRO A 1 94 ? 0.740 3.239 17.649 1.00 93.06 94 PRO A C 1
ATOM 697 O O . PRO A 1 94 ? 1.392 2.508 18.393 1.00 93.06 94 PRO A O 1
ATOM 700 N N . ASP A 1 95 ? 0.868 4.564 17.663 1.00 92.56 95 ASP A N 1
ATOM 701 C CA . ASP A 1 95 ? 1.796 5.298 18.538 1.00 92.56 95 ASP A CA 1
ATOM 702 C C . ASP A 1 95 ? 1.158 5.759 19.862 1.00 92.56 95 ASP A C 1
ATOM 704 O O . ASP A 1 95 ? 1.850 6.236 20.761 1.00 92.56 95 ASP A O 1
ATOM 708 N N . SER A 1 96 ? -0.161 5.610 19.987 1.00 94.69 96 SER A N 1
ATOM 709 C CA . SER A 1 96 ? -0.974 6.108 21.094 1.00 94.69 96 SER A CA 1
ATOM 710 C C . SER A 1 96 ? -2.165 5.187 21.358 1.00 94.69 96 SER A C 1
ATOM 712 O O . SER A 1 96 ? -2.641 4.477 20.468 1.00 94.69 96 SER A O 1
ATOM 714 N N . GLU A 1 97 ? -2.675 5.214 22.593 1.00 95.81 97 GLU A N 1
ATOM 715 C CA . GLU A 1 97 ? -3.827 4.398 23.008 1.00 95.81 97 GLU A CA 1
ATOM 716 C C . GLU A 1 97 ? -5.086 4.704 22.188 1.00 95.81 97 GLU A C 1
ATOM 718 O O . GLU A 1 97 ? -5.883 3.810 21.904 1.00 95.81 97 GLU A O 1
ATOM 723 N N . ASP A 1 98 ? -5.258 5.957 21.766 1.00 94.31 98 ASP A N 1
ATOM 724 C CA . ASP A 1 98 ? -6.392 6.358 20.940 1.00 94.31 98 ASP A CA 1
ATOM 725 C C . ASP A 1 98 ? -6.326 5.744 19.539 1.00 94.31 98 ASP A C 1
ATOM 727 O O . ASP A 1 98 ? -7.328 5.204 19.065 1.00 94.31 98 ASP A O 1
ATOM 731 N N . LEU A 1 99 ? -5.150 5.752 18.898 1.00 95.25 99 LEU A N 1
ATOM 732 C CA . LEU A 1 99 ? -4.965 5.075 17.613 1.00 95.25 99 LEU A CA 1
ATOM 733 C C . LEU A 1 99 ? -5.136 3.562 17.742 1.00 95.25 99 LEU A C 1
ATOM 735 O O . LEU A 1 99 ? -5.758 2.957 16.871 1.00 95.25 99 LEU A O 1
ATOM 739 N N . GLN A 1 100 ? -4.637 2.966 18.829 1.00 96.50 100 GLN A N 1
ATOM 740 C CA . GLN A 1 100 ? -4.814 1.541 19.109 1.00 96.50 100 GLN A CA 1
ATOM 741 C C . GLN A 1 100 ? -6.303 1.194 19.219 1.00 96.50 100 GLN A C 1
ATOM 743 O O . GLN A 1 100 ? -6.771 0.272 18.561 1.00 96.50 100 GLN A O 1
ATOM 748 N N . ARG A 1 101 ? -7.081 1.989 19.962 1.00 96.81 101 ARG A N 1
ATOM 749 C CA . ARG A 1 101 ? -8.529 1.786 20.111 1.00 96.81 101 ARG A CA 1
ATOM 750 C C . ARG A 1 101 ? -9.273 1.870 18.779 1.00 96.81 101 ARG A C 1
ATOM 752 O O . ARG A 1 101 ? -10.184 1.078 18.536 1.00 96.81 101 ARG A O 1
ATOM 759 N N . ILE A 1 102 ? -8.919 2.831 17.925 1.00 95.75 102 ILE A N 1
ATOM 760 C CA . ILE A 1 102 ? -9.535 2.992 16.598 1.00 95.75 102 ILE A CA 1
ATOM 761 C C . ILE A 1 102 ? -9.194 1.796 15.709 1.00 95.75 102 ILE A C 1
ATOM 763 O O . ILE A 1 102 ? -10.084 1.219 15.086 1.00 95.75 102 ILE A O 1
ATOM 767 N N . GLU A 1 103 ? -7.926 1.400 15.681 1.00 96.12 103 GLU A N 1
ATOM 768 C CA . GLU A 1 103 ? -7.447 0.246 14.923 1.00 96.12 103 GLU A CA 1
ATOM 769 C C . GLU A 1 103 ? -8.123 -1.054 15.384 1.00 96.12 103 GLU A C 1
ATOM 771 O O . GLU A 1 103 ? -8.618 -1.819 14.558 1.00 96.12 103 GLU A O 1
ATOM 776 N N . ASP A 1 104 ? -8.252 -1.266 16.693 1.00 97.00 104 ASP A N 1
ATOM 777 C CA . ASP A 1 104 ? -8.965 -2.413 17.259 1.00 97.00 104 ASP A CA 1
ATOM 778 C C . ASP A 1 104 ? -10.456 -2.383 16.914 1.00 97.00 104 ASP A C 1
ATOM 780 O O . ASP A 1 104 ? -11.046 -3.418 16.605 1.00 97.00 104 ASP A O 1
ATOM 784 N N . THR A 1 105 ? -11.078 -1.202 16.908 1.00 97.12 105 THR A N 1
ATOM 785 C CA . THR A 1 105 ? -12.480 -1.044 16.493 1.00 97.12 105 THR A CA 1
ATOM 786 C C . THR A 1 105 ? -12.669 -1.439 15.027 1.00 97.12 105 THR A C 1
ATOM 788 O O . THR A 1 105 ? -13.619 -2.149 14.703 1.00 97.12 105 THR A O 1
ATOM 791 N N . ILE A 1 106 ? -11.753 -1.028 14.143 1.00 96.06 106 ILE A N 1
ATOM 792 C CA . ILE A 1 106 ? -11.769 -1.407 12.723 1.00 96.06 106 ILE A CA 1
ATOM 793 C C . ILE A 1 106 ? -11.556 -2.918 12.578 1.00 96.06 106 ILE A C 1
ATOM 795 O O . ILE A 1 106 ? -12.327 -3.585 11.891 1.00 96.06 106 ILE A O 1
ATOM 799 N N . ASN A 1 107 ? -10.552 -3.483 13.250 1.00 95.75 107 ASN A N 1
ATOM 800 C CA . ASN A 1 107 ? -10.210 -4.903 13.143 1.00 95.75 107 ASN A CA 1
ATOM 801 C C . ASN A 1 107 ? -11.294 -5.840 13.684 1.00 95.75 107 ASN A C 1
ATOM 803 O O . ASN A 1 107 ? -11.456 -6.947 13.168 1.00 95.75 107 ASN A O 1
ATOM 807 N N . ASN A 1 108 ? -12.033 -5.401 14.702 1.00 97.38 108 ASN A N 1
ATOM 808 C CA . ASN A 1 108 ? -13.141 -6.153 15.288 1.00 97.38 108 ASN A CA 1
ATOM 809 C C . ASN A 1 108 ? -14.483 -5.891 14.593 1.00 97.38 108 ASN A C 1
ATOM 811 O O . ASN A 1 108 ? -15.499 -6.465 14.985 1.00 97.38 108 ASN A O 1
ATOM 815 N N . HIS A 1 109 ? -14.514 -5.043 13.564 1.00 97.94 109 HIS A N 1
ATOM 816 C CA . HIS A 1 109 ? -15.744 -4.746 12.850 1.00 97.94 109 HIS A CA 1
ATOM 817 C C . HIS A 1 109 ? -16.250 -5.995 12.096 1.00 97.94 109 HIS A C 1
ATOM 819 O O . HIS A 1 109 ? -15.467 -6.610 11.364 1.00 97.94 109 HIS A O 1
ATOM 825 N N . PRO A 1 110 ? -17.550 -6.354 12.180 1.00 97.94 110 PRO A N 1
ATOM 826 C CA . PRO A 1 110 ? -18.085 -7.570 11.555 1.00 97.94 110 PRO A CA 1
ATOM 827 C C . PRO A 1 110 ? -17.774 -7.684 10.058 1.00 97.94 110 PRO A C 1
ATOM 829 O O . PRO A 1 110 ? -17.342 -8.734 9.599 1.00 97.94 110 PRO A O 1
ATOM 832 N N . LEU A 1 111 ? -17.893 -6.578 9.314 1.00 96.88 111 LEU A N 1
ATOM 833 C CA . LEU A 1 111 ? -17.553 -6.538 7.885 1.00 96.88 111 LEU A CA 1
ATOM 834 C C . LEU A 1 111 ? -16.074 -6.861 7.613 1.00 96.88 111 LEU A C 1
ATOM 836 O O . LEU A 1 111 ? -15.762 -7.540 6.644 1.00 96.88 111 LEU A O 1
ATOM 840 N N . VAL A 1 112 ? -15.152 -6.387 8.455 1.00 97.06 112 VAL A N 1
ATOM 841 C CA . VAL A 1 112 ? -13.716 -6.657 8.285 1.00 97.06 112 VAL A CA 1
ATOM 842 C C . VAL A 1 112 ? -13.429 -8.137 8.528 1.00 97.06 112 VAL A C 1
ATOM 844 O O . VAL A 1 112 ? -12.672 -8.749 7.778 1.00 97.06 112 VAL A O 1
ATOM 847 N N . GLN A 1 113 ? -14.068 -8.737 9.534 1.00 97.12 113 GLN A N 1
ATOM 848 C CA . GLN A 1 113 ? -13.949 -10.172 9.800 1.00 97.12 113 GLN A CA 1
ATOM 849 C C . GLN A 1 113 ? -14.555 -11.020 8.674 1.00 97.12 113 GLN A C 1
ATOM 851 O O . GLN A 1 113 ? -13.941 -11.998 8.251 1.00 97.12 113 GLN A O 1
ATOM 856 N N . GLU A 1 114 ? -15.716 -10.620 8.148 1.00 97.06 114 GLU A N 1
ATOM 857 C CA . GLU A 1 114 ? -16.349 -11.270 7.000 1.00 97.06 114 GLU A CA 1
ATOM 858 C C . GLU A 1 114 ? -15.426 -11.241 5.775 1.00 97.06 114 GLU A C 1
ATOM 860 O O . GLU A 1 114 ? -15.142 -12.290 5.199 1.00 97.06 114 GLU A O 1
ATOM 865 N N . LEU A 1 115 ? -14.883 -10.075 5.412 1.00 95.75 115 LEU A N 1
ATOM 866 C CA . LEU A 1 115 ? -13.988 -9.943 4.259 1.00 95.75 115 LEU A CA 1
ATOM 867 C C . LEU A 1 115 ? -12.689 -10.742 4.429 1.00 95.75 115 LEU A C 1
ATOM 869 O O . LEU A 1 115 ? -12.231 -11.357 3.473 1.00 95.75 115 LEU A O 1
ATOM 873 N N . ARG A 1 116 ? -12.132 -10.816 5.644 1.00 95.56 116 ARG A N 1
ATOM 874 C CA . ARG A 1 116 ? -10.964 -11.666 5.951 1.00 95.56 116 ARG A CA 1
ATOM 875 C C . ARG A 1 116 ? -11.252 -13.163 5.846 1.00 95.56 116 ARG A C 1
ATOM 877 O O . ARG A 1 116 ? -10.336 -13.937 5.586 1.00 95.56 116 ARG A O 1
ATOM 884 N N . SER A 1 117 ? -12.497 -13.581 6.078 1.00 96.19 117 SER A N 1
ATOM 885 C CA . SER A 1 117 ? -12.895 -14.991 5.970 1.00 96.19 117 SER A 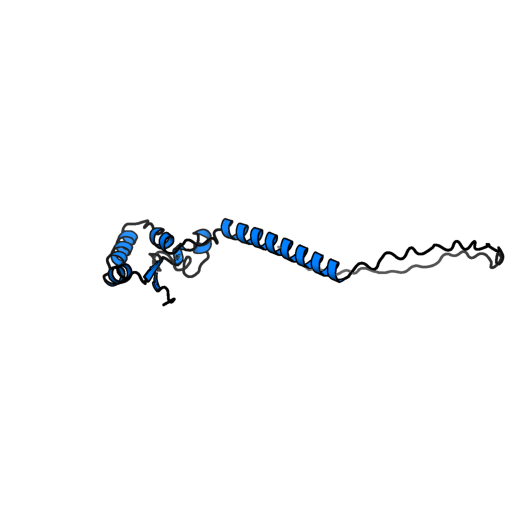CA 1
ATOM 886 C C . SER A 1 117 ? -12.996 -15.477 4.520 1.00 96.19 117 SER A C 1
ATOM 888 O O . SER A 1 117 ? -12.983 -16.682 4.269 1.00 96.19 117 SER A O 1
ATOM 890 N N . ARG A 1 118 ? -13.084 -14.541 3.570 1.00 95.19 118 ARG A N 1
ATOM 891 C CA . ARG A 1 118 ? -13.281 -14.794 2.146 1.00 95.19 118 ARG A CA 1
ATOM 892 C C . ARG A 1 118 ? -11.926 -14.859 1.426 1.00 95.19 118 ARG A C 1
ATOM 894 O O . ARG A 1 118 ? -11.261 -13.830 1.311 1.00 95.19 118 ARG A O 1
ATOM 901 N N . PRO A 1 119 ? -11.481 -16.038 0.951 1.00 92.75 119 PRO A N 1
ATOM 902 C CA . PRO A 1 119 ? -10.149 -16.211 0.365 1.00 92.75 119 PRO A CA 1
ATOM 903 C C . PRO A 1 119 ? -9.947 -15.460 -0.956 1.00 92.75 119 PRO A C 1
ATOM 905 O O . PRO A 1 119 ? -8.808 -15.248 -1.360 1.00 92.75 119 PRO A O 1
ATOM 908 N N . GLU A 1 120 ? -11.028 -15.066 -1.628 1.00 93.25 120 GLU A N 1
ATOM 909 C CA . GLU A 1 120 ? -10.984 -14.262 -2.848 1.00 93.25 120 GLU A CA 1
ATOM 910 C C . GLU A 1 120 ? -10.532 -12.813 -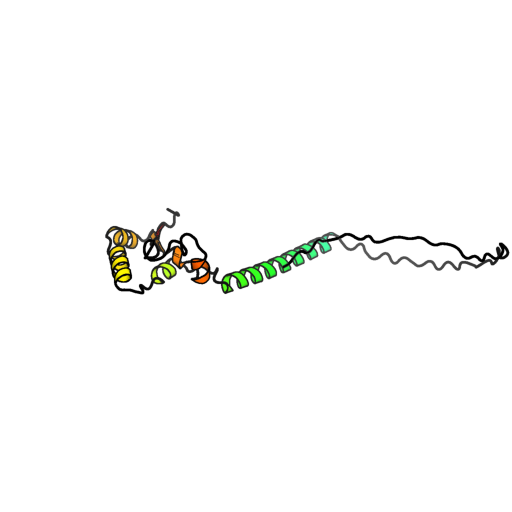2.608 1.00 93.25 120 GLU A C 1
ATOM 912 O O . GLU A 1 120 ? -10.143 -12.140 -3.561 1.00 93.25 120 GLU A O 1
ATOM 917 N N . PHE A 1 121 ? -10.565 -12.330 -1.358 1.00 94.19 121 PHE A N 1
ATOM 918 C CA . PHE A 1 121 ? -10.149 -10.977 -1.004 1.00 94.19 121 PHE A CA 1
ATOM 919 C C . PHE A 1 121 ? -8.744 -10.938 -0.418 1.00 94.19 121 PHE A C 1
ATOM 921 O O . PHE A 1 121 ? -8.378 -11.695 0.482 1.00 94.19 121 PHE A O 1
ATOM 928 N N . ARG A 1 122 ? -7.967 -9.955 -0.873 1.00 93.56 122 ARG A N 1
ATOM 929 C CA . ARG A 1 122 ? -6.661 -9.617 -0.314 1.00 93.56 122 ARG A CA 1
ATOM 930 C C . ARG A 1 122 ? -6.721 -8.315 0.454 1.00 93.56 122 ARG A C 1
ATOM 932 O O . ARG A 1 122 ? -7.016 -7.258 -0.099 1.00 93.56 122 ARG A O 1
ATOM 939 N N . GLU A 1 123 ? -6.387 -8.408 1.732 1.00 94.69 123 GLU A N 1
ATOM 940 C CA . GLU A 1 123 ? -6.215 -7.253 2.601 1.00 94.69 123 GLU A CA 1
ATOM 941 C C . GLU A 1 123 ? -4.903 -6.527 2.292 1.00 94.69 123 GLU A C 1
ATOM 943 O O . GLU A 1 123 ? -3.840 -7.137 2.159 1.00 94.69 123 GLU A O 1
ATOM 948 N N . SER A 1 124 ? -4.970 -5.203 2.217 1.00 94.94 124 SER A N 1
ATOM 949 C CA . SER A 1 124 ? -3.807 -4.335 2.084 1.00 94.94 124 SER A CA 1
ATOM 950 C C . SER A 1 124 ? -4.035 -2.991 2.771 1.00 94.94 124 SER A C 1
ATOM 952 O O . SER A 1 124 ? -5.168 -2.584 3.039 1.00 94.94 124 SER A O 1
ATOM 954 N N . ARG A 1 125 ? -2.944 -2.261 3.021 1.00 93.88 125 ARG A N 1
ATOM 955 C CA . ARG A 1 125 ? -2.980 -0.855 3.446 1.00 93.88 125 ARG A CA 1
ATOM 956 C C . ARG A 1 125 ? -2.318 0.005 2.378 1.00 93.88 125 ARG A C 1
ATOM 958 O O . ARG A 1 125 ? -1.094 0.153 2.396 1.00 93.88 125 ARG A O 1
ATOM 965 N N . PRO A 1 126 ? -3.086 0.601 1.447 1.00 91.31 126 PRO A N 1
ATOM 966 C CA . PRO A 1 126 ? -2.533 1.318 0.296 1.00 91.31 126 PRO A CA 1
ATOM 967 C C . PRO A 1 126 ? -1.517 2.408 0.665 1.00 91.31 126 PRO A C 1
ATOM 969 O O . PRO A 1 126 ? -0.503 2.568 -0.009 1.00 91.31 126 PRO A O 1
ATOM 972 N N . HIS A 1 127 ? -1.735 3.120 1.775 1.00 92.44 127 HIS A N 1
ATOM 973 C CA . HIS A 1 127 ? -0.809 4.154 2.253 1.00 92.44 127 HIS A CA 1
ATOM 974 C C . HIS A 1 127 ? 0.515 3.580 2.775 1.00 92.44 127 HIS A C 1
ATOM 976 O O . HIS A 1 127 ? 1.526 4.274 2.767 1.00 92.44 127 HIS A O 1
ATOM 982 N N . LEU A 1 128 ? 0.536 2.323 3.221 1.00 92.56 128 LEU A N 1
ATOM 983 C CA . LEU A 1 128 ? 1.735 1.656 3.732 1.00 92.56 128 LEU A CA 1
ATOM 984 C C . LEU A 1 128 ? 2.464 0.838 2.666 1.00 92.56 128 LEU A C 1
ATOM 986 O O . LEU A 1 128 ? 3.510 0.280 2.962 1.00 92.56 128 LEU A O 1
ATOM 990 N N . LYS A 1 129 ? 1.969 0.805 1.421 1.00 91.38 129 LYS A N 1
ATOM 991 C CA . LYS A 1 129 ? 2.724 0.252 0.285 1.00 91.38 129 LYS A CA 1
ATOM 992 C C . LYS A 1 129 ? 3.908 1.121 -0.113 1.00 91.38 129 LYS A C 1
ATOM 994 O O . LYS A 1 129 ? 4.875 0.612 -0.660 1.00 91.38 129 LYS A O 1
ATOM 999 N N . MET A 1 130 ? 3.834 2.420 0.153 1.00 88.94 130 MET A N 1
ATOM 1000 C CA . MET A 1 130 ? 4.909 3.372 -0.108 1.00 88.94 130 MET A CA 1
ATOM 1001 C C . MET A 1 130 ? 5.812 3.527 1.118 1.00 88.94 130 MET A C 1
ATOM 1003 O O . MET A 1 130 ? 5.342 3.503 2.260 1.00 88.94 130 MET A O 1
ATOM 1007 N N . SER A 1 131 ? 7.108 3.733 0.877 1.00 89.62 131 SER A N 1
ATOM 1008 C CA . SER A 1 131 ? 8.048 4.114 1.932 1.00 89.62 131 SER A CA 1
ATOM 1009 C C . SER A 1 131 ? 7.629 5.425 2.602 1.00 89.62 131 SER A C 1
ATOM 1011 O O . SER A 1 131 ? 6.940 6.261 2.012 1.00 89.62 131 SER A O 1
ATOM 1013 N N . GLU A 1 132 ? 8.067 5.632 3.842 1.00 88.44 132 GLU A N 1
ATOM 1014 C CA . GLU A 1 132 ? 7.703 6.820 4.616 1.00 88.44 132 GLU A CA 1
ATOM 1015 C C . GLU A 1 132 ? 8.114 8.133 3.923 1.00 88.44 132 GLU A C 1
ATOM 1017 O O . GLU A 1 132 ? 7.362 9.108 3.944 1.00 88.44 132 GLU A O 1
ATOM 1022 N N . GLU A 1 133 ? 9.272 8.164 3.253 1.00 88.00 133 GLU A N 1
ATOM 1023 C CA . GLU A 1 133 ? 9.748 9.364 2.556 1.00 88.00 133 GLU A CA 1
ATOM 1024 C C . GLU A 1 133 ? 8.803 9.796 1.430 1.00 88.00 133 GLU A C 1
ATOM 1026 O O . GLU A 1 133 ? 8.487 10.983 1.303 1.00 88.00 133 GLU A O 1
ATOM 1031 N N . ILE A 1 134 ? 8.316 8.837 0.642 1.00 89.50 134 ILE A N 1
ATOM 1032 C CA . ILE A 1 134 ? 7.358 9.097 -0.435 1.00 89.50 134 ILE A CA 1
ATOM 1033 C C . ILE A 1 134 ? 5.985 9.408 0.148 1.00 89.50 134 ILE A C 1
ATOM 1035 O O . ILE A 1 134 ? 5.321 10.344 -0.301 1.00 89.50 134 ILE A O 1
ATOM 1039 N N . ARG A 1 135 ? 5.587 8.674 1.191 1.00 90.75 135 ARG A N 1
ATOM 1040 C CA . ARG A 1 135 ? 4.312 8.856 1.883 1.00 90.75 135 ARG A CA 1
ATOM 1041 C C . ARG A 1 135 ? 4.099 10.290 2.339 1.00 90.75 135 ARG A C 1
ATOM 1043 O O . ARG A 1 135 ? 3.057 10.864 2.044 1.00 90.75 135 ARG A O 1
ATOM 1050 N N . ARG A 1 136 ? 5.106 10.909 2.961 1.00 90.56 136 ARG A N 1
ATOM 1051 C CA . ARG A 1 136 ? 5.035 12.307 3.427 1.00 90.56 136 ARG A CA 1
ATOM 1052 C C . ARG A 1 136 ? 4.817 13.323 2.300 1.00 90.56 136 ARG A C 1
ATOM 1054 O O . ARG A 1 136 ? 4.325 14.414 2.563 1.00 90.56 136 ARG A O 1
ATOM 1061 N N . ARG A 1 137 ? 5.172 12.979 1.057 1.00 91.94 137 ARG A N 1
ATOM 1062 C CA . ARG A 1 137 ? 4.963 13.819 -0.137 1.00 91.94 137 ARG A CA 1
ATOM 1063 C C . ARG A 1 137 ? 3.622 13.545 -0.831 1.00 91.94 137 ARG A C 1
ATOM 1065 O O . ARG A 1 137 ? 3.269 14.265 -1.760 1.00 91.94 137 ARG A O 1
ATOM 1072 N N . SER A 1 138 ? 2.879 12.524 -0.403 1.00 91.31 138 SER A N 1
ATOM 1073 C CA . SER A 1 138 ? 1.556 12.203 -0.936 1.00 91.31 138 SER A CA 1
ATOM 1074 C C . SER A 1 138 ? 0.483 13.099 -0.319 1.00 91.31 138 SER A C 1
ATOM 1076 O O . SER A 1 138 ? 0.451 13.306 0.896 1.00 91.31 138 SER A O 1
ATOM 1078 N N . LEU A 1 139 ? -0.445 13.585 -1.148 1.00 92.44 139 LEU A N 1
ATOM 1079 C CA . LEU A 1 139 ? -1.617 14.316 -0.667 1.00 92.44 139 LEU A CA 1
ATOM 1080 C C . LEU A 1 139 ? -2.460 13.429 0.260 1.00 92.44 139 LEU A C 1
ATOM 1082 O O . LEU A 1 139 ? -2.765 13.821 1.381 1.00 92.44 139 LEU A O 1
ATOM 1086 N N . THR A 1 140 ? -2.804 12.223 -0.191 1.00 91.19 140 THR A N 1
ATOM 1087 C CA . THR A 1 140 ? -3.733 11.331 0.516 1.00 91.19 140 THR A CA 1
ATOM 1088 C C . THR A 1 140 ? -3.064 10.538 1.629 1.00 91.19 140 THR A C 1
ATOM 1090 O O . THR A 1 140 ? -3.655 10.367 2.690 1.00 91.19 140 THR A O 1
ATOM 1093 N N . ALA A 1 141 ? -1.825 10.096 1.413 1.00 90.56 141 ALA A N 1
ATOM 1094 C CA . ALA A 1 141 ? -1.105 9.264 2.374 1.00 90.56 141 ALA A CA 1
ATOM 1095 C C . ALA A 1 141 ? -0.192 10.061 3.321 1.00 90.56 141 ALA A C 1
ATOM 1097 O O . ALA A 1 141 ? 0.379 9.479 4.230 1.00 90.56 141 ALA A O 1
ATOM 1098 N N . GLY A 1 142 ? -0.027 11.369 3.109 1.00 92.25 142 GLY A N 1
ATOM 1099 C CA . GLY A 1 142 ? 0.809 12.234 3.943 1.00 92.25 142 GLY A CA 1
ATOM 1100 C C . GLY A 1 142 ? 0.037 13.440 4.457 1.00 92.25 142 GLY A C 1
ATOM 1101 O O . GLY A 1 142 ? -0.303 13.512 5.632 1.00 92.25 142 GLY A O 1
ATOM 1102 N N . VAL A 1 143 ? -0.272 14.389 3.570 1.00 92.94 143 VAL A N 1
ATOM 1103 C CA . VAL A 1 143 ? -0.885 15.680 3.943 1.00 92.94 143 VAL A CA 1
ATOM 1104 C C . VAL A 1 143 ? -2.241 15.508 4.636 1.00 92.94 143 VAL A C 1
ATOM 1106 O O . VAL A 1 143 ? -2.564 16.271 5.550 1.00 92.94 143 VAL A O 1
ATOM 1109 N N . LEU A 1 144 ? -3.028 14.512 4.223 1.00 93.56 144 LEU A N 1
ATOM 1110 C CA . LEU A 1 144 ? -4.331 14.183 4.804 1.00 93.56 144 LEU A CA 1
ATOM 1111 C C . LEU A 1 144 ? -4.268 13.170 5.959 1.00 93.56 144 LEU A C 1
ATOM 1113 O O . LEU A 1 144 ? -5.316 12.729 6.429 1.00 93.56 144 LEU A O 1
ATOM 1117 N N . GLN A 1 145 ? -3.074 12.827 6.444 1.00 91.50 145 GLN A N 1
ATOM 1118 C CA . GLN A 1 145 ? -2.897 11.946 7.594 1.00 91.50 145 GLN A CA 1
ATOM 1119 C C . GLN A 1 145 ? -2.657 12.757 8.884 1.00 91.50 145 GLN A C 1
ATOM 1121 O O . GLN A 1 145 ? -2.072 13.843 8.842 1.00 91.50 145 GLN A O 1
ATOM 1126 N N . GLY A 1 146 ? -3.126 12.240 10.024 1.00 88.62 146 GLY A N 1
ATOM 1127 C CA . GLY A 1 146 ? -2.929 12.822 11.359 1.00 88.62 146 GLY A CA 1
ATOM 1128 C C . GLY A 1 146 ? -4.204 13.349 12.027 1.00 88.62 146 GLY A C 1
ATOM 1129 O O . GLY A 1 146 ? -5.318 13.117 11.556 1.00 88.62 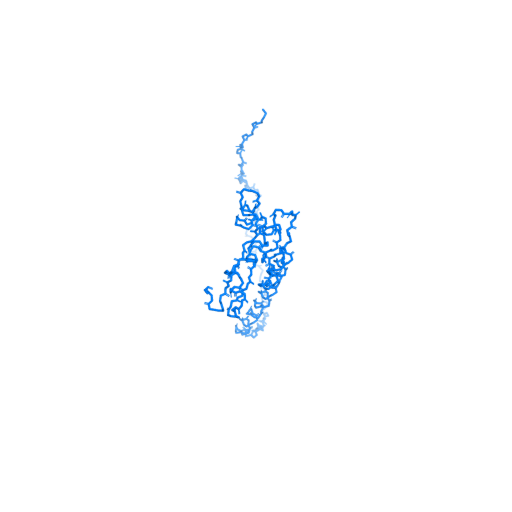146 GLY A O 1
ATOM 1130 N N . GLU A 1 147 ? -4.026 14.045 13.150 1.00 88.75 147 GLU A N 1
ATOM 1131 C CA . GLU A 1 147 ? -5.113 14.579 13.981 1.00 88.75 147 GLU A CA 1
ATOM 1132 C C . GLU A 1 147 ? -6.032 15.533 13.200 1.00 88.75 147 GLU A C 1
ATOM 1134 O O . GLU A 1 147 ? -5.581 16.334 12.376 1.00 88.75 147 GLU A O 1
ATOM 1139 N N . GLY A 1 148 ? -7.345 15.416 13.423 1.00 90.38 148 GLY A N 1
ATOM 1140 C CA . GLY A 1 148 ? -8.364 16.158 12.670 1.00 90.38 148 GLY A CA 1
ATOM 1141 C C . GLY A 1 148 ? -8.497 15.735 11.200 1.00 90.38 148 GLY A C 1
ATOM 1142 O O . GLY A 1 148 ? -9.209 16.389 10.438 1.00 90.38 148 GLY A O 1
ATOM 1143 N N . LYS A 1 149 ? -7.809 14.662 10.788 1.00 92.31 149 LYS A N 1
ATOM 1144 C CA . LYS A 1 149 ? -7.815 14.097 9.432 1.00 92.31 149 LYS A CA 1
ATOM 1145 C C . LYS A 1 149 ? -7.896 12.565 9.507 1.00 92.31 149 LYS A C 1
ATOM 1147 O O . LYS A 1 149 ? -8.532 12.015 10.404 1.00 92.31 149 LYS A O 1
ATOM 1152 N N . MET A 1 150 ? -7.275 11.853 8.563 1.00 91.38 150 MET A N 1
ATOM 1153 C CA . MET A 1 150 ? -7.189 10.397 8.602 1.00 91.38 150 MET A CA 1
ATOM 1154 C C . MET A 1 150 ? -6.133 9.963 9.626 1.00 91.38 150 MET A C 1
ATOM 1156 O O . MET A 1 150 ? -4.934 10.054 9.380 1.00 91.38 150 MET A O 1
ATOM 1160 N N . VAL A 1 151 ? -6.579 9.506 10.793 1.00 93.44 151 VAL A N 1
ATOM 1161 C CA . VAL A 1 151 ? -5.698 9.149 11.920 1.00 93.44 151 VAL A CA 1
ATOM 1162 C C . VAL A 1 151 ? -5.068 7.756 11.789 1.00 93.44 151 VAL A C 1
ATOM 1164 O O . VAL A 1 151 ? -3.931 7.550 12.199 1.00 93.44 151 VAL A O 1
ATOM 1167 N N . VAL A 1 152 ? -5.763 6.819 11.141 1.00 94.38 152 VAL A N 1
ATOM 1168 C CA . VAL A 1 152 ? -5.302 5.444 10.891 1.00 94.38 152 VAL A CA 1
ATOM 1169 C C . VAL A 1 152 ? -5.220 5.211 9.376 1.00 94.38 152 VAL A C 1
ATOM 1171 O O . VAL A 1 152 ? -6.136 5.624 8.660 1.00 94.38 152 VAL A O 1
ATOM 1174 N N . PRO A 1 153 ? -4.153 4.576 8.846 1.00 93.81 153 PRO A N 1
ATOM 1175 C CA . PRO A 1 153 ? -4.065 4.229 7.430 1.00 93.81 153 PRO A CA 1
ATOM 1176 C C . PRO A 1 153 ? -5.263 3.381 6.980 1.00 93.81 153 PRO A C 1
ATOM 1178 O O . PRO A 1 153 ? -5.664 2.475 7.707 1.00 93.81 153 PRO A O 1
ATOM 1181 N N . PRO A 1 154 ? -5.806 3.596 5.774 1.00 93.25 154 PRO A N 1
ATOM 1182 C CA . PRO A 1 154 ? -7.000 2.901 5.324 1.00 93.25 154 PRO A CA 1
ATOM 1183 C C . PRO A 1 154 ? -6.731 1.412 5.103 1.00 93.25 154 PRO A C 1
ATOM 1185 O O . PRO A 1 154 ? -5.651 1.027 4.639 1.00 93.25 154 PRO A O 1
ATOM 1188 N N . LEU A 1 155 ? -7.749 0.605 5.393 1.00 94.94 155 LEU A N 1
ATOM 1189 C CA . LEU A 1 155 ? -7.797 -0.814 5.074 1.00 94.94 155 LEU A CA 1
ATOM 1190 C C . LEU A 1 155 ? -8.519 -1.006 3.739 1.00 94.94 155 LEU A C 1
ATOM 1192 O O . LEU A 1 155 ? -9.596 -0.446 3.536 1.00 94.94 155 LEU A O 1
ATOM 1196 N N . ALA A 1 156 ? -7.929 -1.777 2.833 1.00 94.44 156 ALA A N 1
ATOM 1197 C CA . ALA A 1 156 ? -8.523 -2.100 1.544 1.00 94.44 156 ALA A CA 1
ATOM 1198 C C . ALA A 1 156 ? -8.558 -3.613 1.350 1.00 94.44 156 ALA A C 1
ATOM 1200 O O . ALA A 1 156 ? -7.567 -4.295 1.608 1.00 94.44 156 ALA A O 1
ATOM 1201 N N . PHE A 1 157 ? -9.684 -4.108 0.850 1.00 95.44 157 PHE A N 1
ATOM 1202 C CA . PHE A 1 157 ? -9.853 -5.481 0.399 1.00 95.44 157 PHE A CA 1
ATOM 1203 C C . PHE A 1 157 ? -10.065 -5.438 -1.105 1.00 95.44 157 PHE A C 1
ATOM 1205 O O . PHE A 1 157 ? -10.942 -4.712 -1.564 1.00 95.44 157 PHE A O 1
ATOM 1212 N N . ILE A 1 158 ? -9.234 -6.158 -1.852 1.00 93.38 158 ILE A N 1
ATOM 1213 C CA . ILE A 1 158 ? -9.315 -6.220 -3.314 1.00 93.38 158 ILE A CA 1
ATOM 1214 C C . ILE A 1 158 ? -9.524 -7.679 -3.702 1.00 93.38 158 ILE A C 1
ATOM 1216 O O . ILE A 1 158 ? -8.779 -8.546 -3.239 1.00 93.38 158 ILE A O 1
ATOM 1220 N N . GLU A 1 159 ? -10.536 -7.946 -4.522 1.00 93.06 159 GLU A N 1
ATOM 1221 C CA . GLU A 1 159 ? -10.747 -9.267 -5.118 1.00 93.06 159 GLU A CA 1
ATOM 1222 C C . GLU A 1 159 ? -9.694 -9.533 -6.209 1.00 93.06 159 GLU A C 1
ATOM 1224 O O . GLU A 1 159 ? -9.258 -8.602 -6.887 1.00 93.06 159 GLU A O 1
ATOM 1229 N N . ASP A 1 160 ? -9.326 -10.789 -6.479 1.00 82.88 160 ASP A N 1
ATOM 1230 C CA . ASP A 1 160 ? -8.415 -11.126 -7.594 1.00 82.88 160 ASP A CA 1
ATOM 1231 C C . ASP A 1 160 ? -8.886 -10.570 -8.965 1.00 82.88 160 ASP A C 1
ATOM 1233 O O . ASP A 1 160 ? -8.080 -10.356 -9.873 1.00 82.88 160 ASP A O 1
ATOM 1237 N N . GLY A 1 161 ? -10.186 -10.278 -9.110 1.00 80.69 161 GLY A N 1
ATOM 1238 C CA . GLY A 1 161 ? -10.790 -9.617 -10.274 1.00 80.69 161 GLY A CA 1
ATOM 1239 C C . GLY A 1 161 ? -10.682 -8.083 -10.311 1.00 80.69 161 GLY A C 1
ATOM 1240 O O . GLY A 1 161 ? -11.196 -7.473 -11.249 1.00 80.69 161 GLY A O 1
ATOM 1241 N N . GL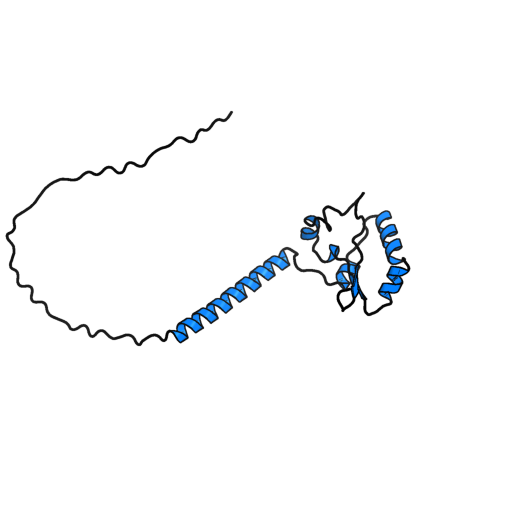Y A 1 162 ? -10.043 -7.453 -9.321 1.00 77.06 162 GLY A N 1
ATOM 1242 C CA . GLY A 1 162 ? -9.827 -6.003 -9.246 1.00 77.06 162 GLY A CA 1
ATOM 1243 C C . GLY A 1 162 ? -11.042 -5.185 -8.799 1.00 77.06 162 GLY A C 1
ATOM 1244 O O . GLY A 1 162 ? -11.114 -3.997 -9.120 1.00 77.06 162 GLY A O 1
ATOM 1245 N N . LYS A 1 163 ? -11.993 -5.818 -8.107 1.00 64.25 163 LYS A N 1
ATOM 1246 C CA . LYS A 1 163 ? -13.164 -5.170 -7.500 1.00 64.25 163 LYS A CA 1
ATOM 1247 C C . LYS A 1 163 ? -12.930 -4.851 -6.031 1.00 64.25 163 LYS A C 1
ATOM 1249 O O . LYS A 1 163 ? -12.187 -5.620 -5.377 1.00 64.25 163 LYS A O 1
#